Protein AF-E1RFG3-F1 (afdb_monomer)

Nearest PDB structures (foldseek):
  8ifj-assembly5_J  TM=4.181E-01  e=2.425E-01  methanogenic archaeon mixed culture ISO4-G1
  4n6v-assembly7_4  TM=4.770E-01  e=9.852E-01  Homo sapiens
  3qt1-assembly1_H  TM=5.793E-01  e=3.137E+00  Saccharomyces cerevisiae
  5c4j-assembly1_H  TM=3.352E-01  e=2.047E+00  Saccharomyces cerevisiae S288C

Secondary structure (DSSP, 8-state):
-HHHHHHHHHHHHHHHHH--------SSPTTSS-HHHHHHHH-TTGGG-HHHHHHHHH-SSEEEEEEE-SSSEEEEEEEESS--SEEEEEEEETTS-GGGT---EEEEEEEETT----S-TT----S-----------

Foldseek 3Di:
DVVVVVVVVVVVVVVVVVPPPPPPDPPPDFPPDQQVVVCCVVQVCLCVDPVSVVVCVVQVAWGKDWADLDPFKIKIKIARDPDQQKIKIWIFGPPAPVVVVGDTTPDIDIDHSPDDDPSDPPPPPPPDPPDPPPPDDD

Sequence (138 aa):
MARKIKFLIITAIILALLVGHTNAVPNPLPGEGDPKAILNLFHPNAKNNETISSFIDKYSDFKWHEIPYNETFEYIYITPANECSEQLVYLNNIRADEHNREPSIVSVRIIGCDEILPLDPLFQFPEVFENYSSLSGD

Mean predicted aligned error: 15.01 Å

Solvent-accessible surface area (backbone atoms only — not comparable to full-atom values): 8617 Å² total; per-residue (Å²): 120,74,70,62,57,56,50,53,53,53,52,51,52,54,54,61,66,66,70,67,71,75,79,70,68,66,82,70,47,96,92,50,77,60,56,67,64,53,46,43,68,80,42,50,56,49,72,74,35,67,70,54,41,52,51,45,69,74,38,78,56,46,46,72,53,79,44,81,71,56,103,51,32,28,36,40,40,40,36,36,68,88,65,63,70,46,24,38,38,30,39,32,35,76,80,39,51,40,92,79,70,37,87,30,76,77,47,78,48,77,43,47,56,91,58,73,81,69,101,46,96,79,69,68,71,74,98,66,88,73,72,83,68,75,86,65,86,129

pLDDT: mean 75.28, std 18.78, range [37.12, 96.0]

Organism: Methanolacinia petrolearia (strain DSM 11571 / OCM 486 / SEBR 4847) (NCBI:txid679926)

Structure (mmCIF, N/CA/C/O backbone):
data_AF-E1RFG3-F1
#
_entry.id   AF-E1RFG3-F1
#
loop_
_atom_site.group_PDB
_atom_site.id
_atom_site.type_symbol
_atom_site.label_atom_id
_atom_site.label_alt_id
_atom_site.label_comp_id
_atom_site.label_asym_id
_atom_site.label_entity_id
_atom_site.label_seq_id
_atom_site.pdbx_PDB_ins_code
_atom_site.Cartn_x
_atom_site.Cartn_y
_atom_site.Cartn_z
_atom_site.occupancy
_atom_site.B_iso_or_equiv
_atom_site.auth_seq_id
_atom_site.auth_comp_id
_atom_site.auth_asym_id
_atom_site.auth_atom_id
_atom_site.pdbx_PDB_model_num
ATOM 1 N N . MET A 1 1 ? -18.316 -53.727 -35.615 1.00 49.31 1 MET A N 1
ATOM 2 C CA . MET A 1 1 ? -19.190 -52.649 -35.091 1.00 49.31 1 MET A CA 1
ATOM 3 C C . MET A 1 1 ? -18.768 -52.150 -33.696 1.00 49.31 1 MET A C 1
ATOM 5 O O . MET A 1 1 ? -18.721 -50.946 -33.496 1.00 49.31 1 MET A O 1
ATOM 9 N N . ALA A 1 2 ? -18.335 -53.024 -32.772 1.00 52.66 2 ALA A N 1
ATOM 10 C CA . ALA A 1 2 ? -17.944 -52.663 -31.394 1.00 52.66 2 ALA A CA 1
ATOM 11 C C . ALA A 1 2 ? -16.720 -51.722 -31.227 1.00 52.66 2 ALA A C 1
ATOM 13 O O . ALA A 1 2 ? -16.617 -51.013 -30.230 1.00 52.66 2 ALA A O 1
ATOM 14 N N . ARG A 1 3 ? -15.786 -51.684 -32.190 1.00 51.97 3 ARG A N 1
ATOM 15 C CA . ARG A 1 3 ? -14.538 -50.892 -32.092 1.00 51.97 3 ARG A CA 1
ATOM 16 C C . ARG A 1 3 ? -14.757 -49.377 -32.269 1.00 51.97 3 ARG A C 1
ATOM 18 O O . ARG A 1 3 ? -14.042 -48.594 -31.659 1.00 51.97 3 ARG A O 1
ATOM 25 N N . LYS A 1 4 ? -15.773 -48.975 -33.049 1.00 52.03 4 LYS A N 1
ATOM 26 C CA . LYS A 1 4 ? -16.129 -47.560 -33.293 1.00 52.03 4 LYS A CA 1
ATOM 27 C C . LYS A 1 4 ? -1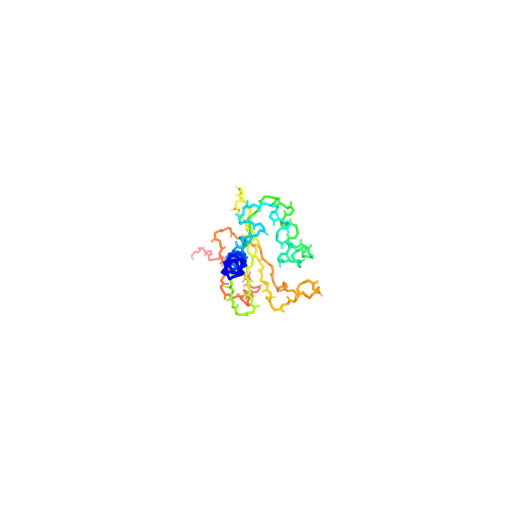6.849 -46.920 -32.097 1.00 52.03 4 LYS A C 1
ATOM 29 O O . LYS A 1 4 ? -16.599 -45.762 -31.790 1.00 52.03 4 LYS A O 1
ATOM 34 N N . ILE A 1 5 ? -17.671 -47.699 -31.388 1.00 58.84 5 ILE A N 1
ATOM 35 C CA . ILE A 1 5 ? -18.399 -47.260 -30.183 1.00 58.84 5 ILE A CA 1
ATOM 36 C C . ILE A 1 5 ? -17.423 -46.973 -29.035 1.00 58.84 5 ILE A C 1
ATOM 38 O O . ILE A 1 5 ? -17.530 -45.939 -28.385 1.00 58.84 5 ILE A O 1
ATOM 42 N N . LYS A 1 6 ? -16.409 -47.832 -28.842 1.00 56.62 6 LYS A N 1
ATOM 43 C CA . LYS A 1 6 ? -15.351 -47.595 -27.845 1.00 56.62 6 LYS A CA 1
ATOM 44 C C . LYS A 1 6 ? -14.565 -46.311 -28.127 1.00 56.62 6 LYS A C 1
ATOM 46 O O . LYS A 1 6 ? -14.269 -45.575 -27.197 1.00 56.62 6 LYS A O 1
ATOM 51 N N . PHE A 1 7 ? -14.275 -46.021 -29.398 1.00 60.25 7 PHE A N 1
ATOM 52 C CA . PHE A 1 7 ? -13.556 -44.804 -29.782 1.00 60.25 7 PHE A CA 1
ATOM 53 C C . PHE A 1 7 ? -14.378 -43.541 -29.490 1.00 60.25 7 PHE A C 1
ATOM 55 O O . PHE A 1 7 ? -13.865 -42.613 -28.877 1.00 60.25 7 PHE A O 1
ATOM 62 N N . LEU A 1 8 ? -15.670 -43.531 -29.835 1.00 63.53 8 LEU A N 1
ATOM 63 C CA . LEU A 1 8 ? -16.570 -42.402 -29.561 1.00 63.53 8 LEU A CA 1
ATOM 64 C C . LEU A 1 8 ? -16.702 -42.093 -28.064 1.00 63.53 8 LEU A C 1
ATOM 66 O O . LEU A 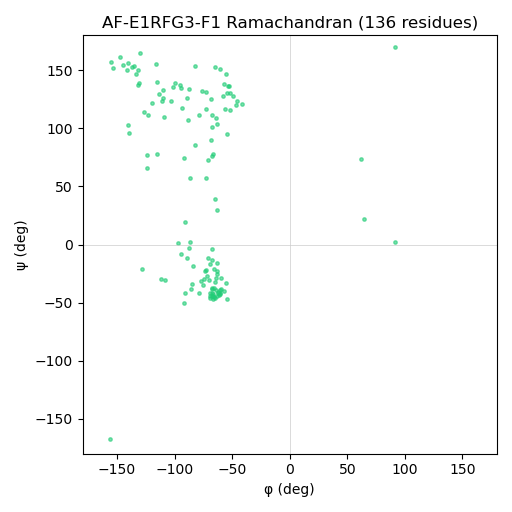1 8 ? -16.645 -40.929 -27.680 1.00 63.53 8 LEU A O 1
ATOM 70 N N . ILE A 1 9 ? -16.803 -43.123 -27.219 1.00 66.62 9 ILE A N 1
ATOM 71 C CA . ILE A 1 9 ? -16.899 -42.952 -25.761 1.00 66.62 9 ILE A CA 1
ATOM 72 C C . ILE A 1 9 ? -15.597 -42.375 -25.191 1.00 66.62 9 ILE A C 1
ATOM 74 O O . ILE A 1 9 ? -15.638 -41.428 -24.414 1.00 66.62 9 ILE A O 1
ATOM 78 N N . ILE A 1 10 ? -14.438 -42.889 -25.619 1.00 65.56 10 ILE A N 1
ATOM 79 C CA . ILE A 1 10 ? -13.134 -42.372 -25.173 1.00 65.56 10 ILE A CA 1
ATOM 80 C C . ILE A 1 10 ? -12.955 -40.911 -25.607 1.00 65.56 10 ILE A C 1
ATOM 82 O O . ILE A 1 10 ? -12.507 -40.085 -24.818 1.00 65.56 10 ILE A O 1
ATOM 86 N N . THR A 1 11 ? -13.362 -40.570 -26.832 1.00 64.00 11 THR A N 1
ATOM 87 C CA . THR A 1 11 ? -13.242 -39.196 -27.349 1.00 64.00 11 THR A CA 1
ATOM 88 C C . THR A 1 11 ? -14.163 -38.229 -26.596 1.00 64.00 11 THR A C 1
ATOM 90 O O . THR A 1 11 ? -13.753 -37.114 -26.294 1.00 64.00 11 THR A O 1
ATOM 93 N N . ALA A 1 12 ? -15.375 -38.663 -26.228 1.00 62.44 12 ALA A N 1
ATOM 94 C CA . ALA A 1 12 ? -16.309 -37.863 -25.435 1.00 62.44 12 ALA A CA 1
ATOM 95 C C . ALA A 1 12 ? -15.812 -37.619 -23.997 1.00 62.44 12 ALA A C 1
ATOM 97 O O . ALA A 1 12 ? -15.971 -36.519 -23.476 1.00 62.44 12 ALA A O 1
ATOM 98 N N . ILE A 1 13 ? -15.162 -38.612 -23.378 1.00 64.31 13 ILE A N 1
ATOM 99 C CA . ILE A 1 13 ? -14.556 -38.473 -22.042 1.00 64.31 13 ILE A CA 1
ATOM 100 C C . ILE A 1 13 ? -13.364 -37.507 -22.081 1.00 64.31 13 ILE A C 1
ATOM 102 O O . ILE A 1 13 ? -13.242 -36.660 -21.201 1.00 64.31 13 ILE A O 1
ATOM 106 N N . ILE A 1 14 ? -12.515 -37.585 -23.113 1.00 62.06 14 ILE A N 1
ATOM 107 C CA . ILE A 1 14 ? -11.395 -36.647 -23.289 1.00 62.06 14 ILE A CA 1
ATOM 108 C C . ILE A 1 14 ? -11.923 -35.222 -23.484 1.00 62.06 14 ILE A C 1
ATOM 110 O O . ILE A 1 14 ? -11.439 -34.309 -22.824 1.00 62.06 14 ILE A O 1
ATOM 114 N N . LEU A 1 15 ? -12.955 -35.029 -24.315 1.00 55.75 15 LEU A N 1
ATOM 115 C CA . LEU A 1 15 ? -13.562 -33.709 -24.496 1.00 55.75 15 LEU A CA 1
ATOM 116 C C . LEU A 1 15 ? -14.130 -33.161 -23.180 1.00 55.75 15 LEU A C 1
ATOM 118 O O . LEU A 1 15 ? -13.890 -32.002 -22.874 1.00 55.75 15 LEU A O 1
ATOM 122 N N . ALA A 1 16 ? -14.813 -33.984 -22.378 1.00 57.59 16 ALA A N 1
ATOM 123 C CA . ALA A 1 16 ? -15.364 -33.568 -21.086 1.00 57.59 16 ALA A CA 1
ATOM 124 C C . ALA A 1 16 ? -14.283 -33.183 -20.056 1.00 57.59 16 ALA A C 1
ATOM 126 O O . ALA A 1 16 ? -14.505 -32.281 -19.252 1.00 57.59 16 ALA A O 1
ATOM 127 N N . LEU A 1 17 ? -13.106 -33.817 -20.101 1.00 55.31 17 LEU A N 1
ATOM 128 C CA . LEU A 1 17 ? -11.968 -33.477 -19.237 1.00 55.31 17 LEU A CA 1
ATOM 129 C C . LEU A 1 17 ? -11.273 -32.165 -19.641 1.00 55.31 17 LEU A C 1
ATOM 131 O O . LEU A 1 17 ? -10.639 -31.535 -18.801 1.00 55.31 17 LEU A O 1
ATOM 135 N N . LEU A 1 18 ? -11.405 -31.731 -20.898 1.00 53.25 18 LEU A N 1
ATOM 136 C CA . LEU A 1 18 ? -10.800 -30.493 -21.405 1.00 53.25 18 LEU A CA 1
ATOM 137 C C . LEU A 1 18 ? -11.630 -29.227 -21.119 1.00 53.25 18 LEU A C 1
ATOM 139 O O . LEU A 1 18 ? -11.065 -28.140 -21.142 1.00 53.25 18 LEU A O 1
ATOM 143 N N . VAL A 1 19 ? -12.931 -29.341 -20.810 1.00 53.22 19 VAL A N 1
ATOM 144 C CA . VAL A 1 19 ? -13.806 -28.178 -20.504 1.00 53.22 19 VAL A CA 1
ATOM 145 C C . VAL A 1 19 ? -13.755 -27.772 -19.022 1.00 53.22 19 VAL A C 1
ATOM 147 O O . VAL A 1 19 ? -14.413 -26.822 -18.605 1.00 53.22 19 VAL A O 1
ATOM 150 N N . GLY A 1 20 ? -12.931 -28.437 -18.210 1.00 46.44 20 GLY A N 1
ATOM 151 C CA . GLY A 1 20 ? -12.590 -27.990 -16.860 1.00 46.44 20 GLY A CA 1
ATOM 152 C C . GLY A 1 20 ? -11.645 -26.789 -16.883 1.00 46.44 20 GLY A C 1
ATOM 153 O O . GLY A 1 20 ? -10.550 -26.863 -16.334 1.00 46.44 20 GLY A O 1
ATOM 154 N N . HIS A 1 21 ? -12.033 -25.693 -17.537 1.00 48.06 21 HIS A N 1
ATOM 155 C CA . HIS A 1 21 ? -11.355 -24.416 -17.369 1.00 48.06 21 HIS A CA 1
ATOM 156 C C . HIS A 1 21 ? -11.620 -23.953 -15.944 1.00 48.06 21 HIS A C 1
ATOM 158 O O . HIS A 1 21 ? -12.702 -23.482 -15.596 1.00 48.06 21 HIS A O 1
ATOM 164 N N . THR A 1 22 ? -10.614 -24.164 -15.106 1.00 48.06 22 THR A N 1
ATOM 165 C CA . THR A 1 22 ? -10.488 -23.575 -13.788 1.00 48.06 22 THR A CA 1
ATOM 166 C C . THR A 1 22 ? -10.595 -22.062 -13.939 1.00 48.06 22 THR A C 1
ATOM 168 O O . THR A 1 22 ? -9.603 -21.381 -14.193 1.00 48.06 22 THR A O 1
ATOM 171 N N . ASN A 1 23 ? -11.797 -21.523 -13.753 1.00 47.50 23 ASN A N 1
ATOM 172 C CA . ASN A 1 23 ? -11.943 -20.185 -13.202 1.00 47.50 23 ASN A CA 1
ATOM 173 C C . ASN A 1 23 ? -11.435 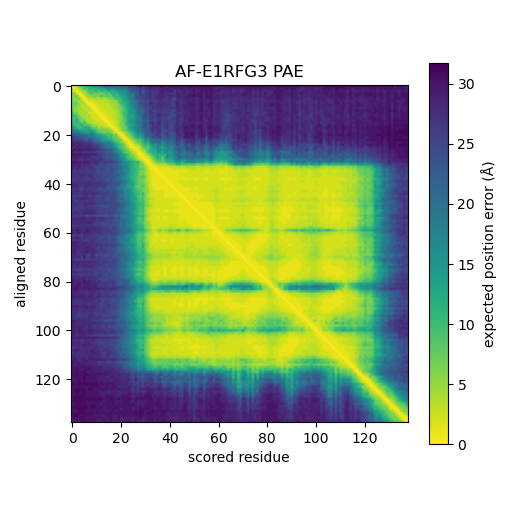-20.295 -11.765 1.00 47.50 23 ASN A C 1
ATOM 175 O O . ASN A 1 23 ? -12.214 -20.498 -10.835 1.00 47.50 23 ASN A O 1
ATOM 179 N N . ALA A 1 24 ? -10.111 -20.323 -11.607 1.00 49.41 24 ALA A N 1
ATOM 180 C CA . ALA A 1 24 ? -9.495 -20.246 -10.303 1.00 49.41 24 ALA A CA 1
ATOM 181 C C . ALA A 1 24 ? -9.892 -18.877 -9.762 1.00 49.41 24 ALA A C 1
ATOM 183 O O . ALA A 1 24 ? -9.410 -17.845 -10.225 1.00 49.41 24 ALA A O 1
ATOM 184 N N . VAL A 1 25 ? -10.853 -18.884 -8.843 1.00 50.47 25 VAL A N 1
ATOM 185 C CA . VAL A 1 25 ? -11.103 -17.747 -7.969 1.00 50.47 25 VAL A CA 1
ATOM 186 C C . VAL A 1 25 ? -9.739 -17.357 -7.391 1.00 50.47 25 VAL A C 1
ATOM 188 O O . VAL A 1 25 ? -9.039 -18.262 -6.919 1.00 50.47 25 VAL A O 1
ATOM 191 N N . PRO A 1 26 ? -9.316 -16.081 -7.474 1.00 53.09 26 PRO A N 1
ATOM 192 C CA . PRO A 1 26 ? -8.079 -15.642 -6.847 1.00 53.09 26 PRO A CA 1
ATOM 193 C C . PRO A 1 26 ? -8.115 -16.082 -5.387 1.00 53.09 26 PRO A C 1
ATOM 195 O O . PRO A 1 26 ? -9.022 -15.709 -4.646 1.00 53.09 26 PRO A O 1
ATOM 198 N N . ASN A 1 27 ? -7.198 -16.973 -5.020 1.00 43.59 27 ASN A N 1
ATOM 199 C CA . ASN A 1 27 ? -7.055 -17.434 -3.655 1.00 43.59 27 ASN A CA 1
ATOM 200 C C . ASN A 1 27 ? -5.836 -16.722 -3.067 1.00 43.59 27 ASN A C 1
ATOM 202 O O . ASN A 1 27 ? -4.744 -16.870 -3.627 1.00 43.59 27 ASN A O 1
ATOM 206 N N . PRO A 1 28 ? -5.989 -16.006 -1.948 1.00 54.28 28 PRO A N 1
ATOM 207 C CA . PRO A 1 28 ? -7.220 -15.834 -1.169 1.00 54.28 28 PRO A CA 1
ATOM 208 C C . PRO A 1 28 ? -8.190 -14.761 -1.691 1.00 54.28 28 PRO A C 1
ATOM 210 O O . PRO A 1 28 ? -7.795 -13.804 -2.356 1.00 54.28 28 PRO A O 1
ATOM 213 N N . LEU A 1 29 ? -9.475 -14.950 -1.367 1.00 51.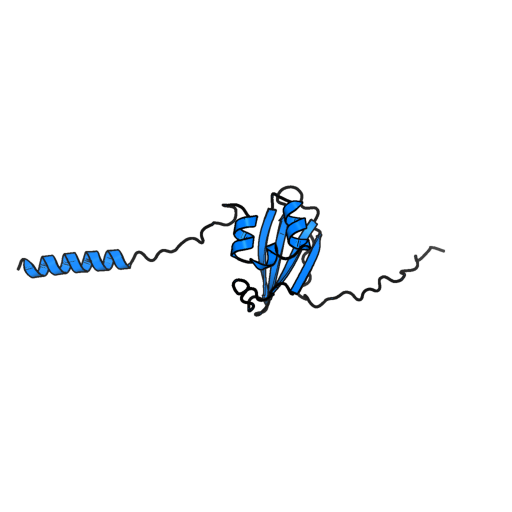41 29 LEU A N 1
ATOM 214 C CA . LEU A 1 29 ? -10.557 -14.002 -1.634 1.00 51.41 29 LEU A CA 1
ATOM 215 C C . LEU A 1 29 ? -10.365 -12.694 -0.839 1.00 51.41 29 LEU A C 1
ATOM 217 O O . LEU A 1 29 ? -9.807 -12.724 0.260 1.00 51.41 29 LEU A O 1
ATOM 221 N N . PRO A 1 30 ? -10.881 -11.546 -1.321 1.00 48.41 30 PRO A N 1
ATOM 222 C CA . PRO A 1 30 ? -10.874 -10.303 -0.552 1.00 48.41 30 PRO A CA 1
ATOM 223 C C . PRO A 1 30 ? -11.564 -10.487 0.811 1.00 48.41 30 PRO A C 1
ATOM 225 O O . PRO A 1 30 ? -12.759 -10.775 0.872 1.00 48.41 30 PRO A O 1
ATOM 228 N N . GLY A 1 31 ? -10.813 -10.315 1.903 1.00 55.84 31 GLY A N 1
ATOM 229 C CA . GLY A 1 31 ? -11.303 -10.493 3.278 1.00 55.84 31 GLY A CA 1
ATOM 230 C C . GLY A 1 31 ? -11.131 -11.901 3.865 1.00 55.84 31 GLY A C 1
ATOM 231 O O . GLY A 1 31 ? -11.537 -12.123 5.003 1.00 55.84 31 GLY A O 1
ATOM 232 N N . GLU A 1 32 ? -10.522 -12.833 3.131 1.00 64.38 32 GLU A N 1
ATOM 233 C CA . GLU A 1 32 ? -10.150 -14.162 3.621 1.00 64.38 32 GLU A CA 1
ATOM 234 C C . GLU A 1 32 ? -8.617 -14.261 3.735 1.00 64.38 32 GLU A C 1
ATOM 236 O O . GLU A 1 32 ? -7.901 -13.871 2.820 1.00 64.38 32 GLU A O 1
ATOM 241 N N . GLY A 1 33 ? -8.090 -14.763 4.857 1.00 74.12 33 GLY A N 1
ATOM 242 C CA . GLY A 1 33 ? -6.640 -14.872 5.103 1.00 74.12 33 GLY A CA 1
ATOM 243 C C . GLY A 1 33 ? -6.010 -13.665 5.814 1.00 74.12 33 GLY A C 1
ATOM 244 O O . GLY A 1 33 ? -6.657 -12.647 6.028 1.00 74.12 33 GLY A O 1
ATOM 245 N N . ASP A 1 34 ? -4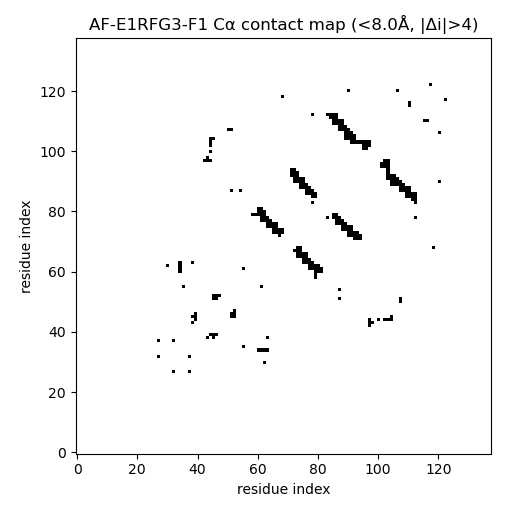.747 -13.808 6.235 1.00 87.75 34 ASP A N 1
ATOM 246 C CA . ASP A 1 34 ? -3.980 -12.753 6.920 1.00 87.75 34 ASP A CA 1
ATOM 247 C C . ASP A 1 34 ? -3.685 -11.590 5.948 1.00 87.75 34 ASP A C 1
ATOM 249 O O . ASP A 1 34 ? -2.875 -11.773 5.029 1.00 87.75 34 ASP A O 1
ATOM 253 N N . PRO A 1 35 ? -4.285 -10.395 6.134 1.00 89.12 35 PRO A N 1
ATOM 254 C CA . PRO A 1 35 ? -4.106 -9.262 5.227 1.00 89.12 35 PRO A CA 1
ATOM 255 C C . PRO A 1 35 ? -2.638 -8.877 5.030 1.00 89.12 35 PRO A C 1
ATOM 257 O O . PRO A 1 35 ? -2.254 -8.495 3.923 1.00 89.12 35 PRO A O 1
ATOM 260 N N . LYS A 1 36 ? -1.800 -9.041 6.065 1.00 91.75 36 LYS A N 1
ATOM 261 C CA . LYS A 1 36 ? -0.356 -8.771 6.014 1.00 91.75 36 LYS A CA 1
ATOM 262 C C . LYS A 1 36 ? 0.374 -9.776 5.140 1.00 91.75 36 LYS A C 1
ATOM 264 O O . LYS A 1 36 ? 1.213 -9.383 4.330 1.00 91.75 36 LYS A O 1
ATOM 269 N N . ALA A 1 37 ? 0.066 -11.063 5.276 1.00 91.06 37 ALA A N 1
ATOM 270 C CA . ALA A 1 37 ? 0.660 -12.096 4.436 1.00 91.06 37 ALA A CA 1
ATOM 271 C C . ALA A 1 37 ? 0.306 -11.895 2.956 1.00 91.06 37 ALA A C 1
ATOM 273 O O . ALA A 1 37 ? 1.179 -12.024 2.101 1.00 91.06 37 ALA A O 1
ATOM 274 N N . ILE A 1 38 ? -0.948 -11.537 2.663 1.00 90.88 38 ILE A N 1
ATOM 275 C CA . ILE A 1 38 ? -1.422 -11.308 1.293 1.00 90.88 38 ILE A CA 1
ATOM 276 C C . ILE A 1 38 ? -0.777 -10.044 0.719 1.00 90.88 38 ILE A C 1
ATOM 278 O O . ILE A 1 38 ? -0.233 -10.094 -0.379 1.00 90.88 38 ILE A O 1
ATOM 282 N N . LEU A 1 39 ? -0.742 -8.942 1.476 1.00 92.62 39 LEU A N 1
ATOM 283 C CA . LEU A 1 39 ? -0.044 -7.726 1.055 1.00 92.62 39 LEU A CA 1
ATOM 284 C C . LEU A 1 39 ? 1.416 -8.024 0.695 1.00 92.62 39 LEU A C 1
ATOM 286 O O . LEU A 1 39 ? 1.876 -7.634 -0.366 1.00 92.62 39 LEU A O 1
ATOM 290 N N . ASN A 1 40 ? 2.129 -8.775 1.537 1.00 92.00 40 ASN A N 1
ATOM 291 C CA . ASN A 1 40 ? 3.535 -9.116 1.303 1.00 92.00 40 ASN A CA 1
ATOM 292 C C . ASN A 1 40 ? 3.761 -10.086 0.133 1.00 92.00 40 ASN A C 1
ATOM 294 O O . ASN A 1 40 ? 4.903 -10.233 -0.308 1.00 92.00 40 ASN A O 1
ATOM 298 N N . LEU A 1 41 ? 2.717 -10.784 -0.322 1.00 90.94 41 LEU A N 1
ATOM 299 C CA . LEU A 1 41 ? 2.761 -11.638 -1.505 1.00 90.94 41 LEU A CA 1
ATOM 300 C C . LEU A 1 41 ? 2.669 -10.807 -2.791 1.00 90.94 41 LEU A C 1
ATOM 302 O O . LEU A 1 41 ? 3.392 -11.094 -3.739 1.00 90.94 41 LEU A O 1
ATOM 306 N N . PHE A 1 42 ? 1.800 -9.792 -2.820 1.00 90.44 42 PHE A N 1
ATOM 307 C CA . PHE A 1 42 ? 1.614 -8.928 -3.994 1.00 90.44 42 PHE A CA 1
ATOM 308 C C . PHE A 1 42 ? 2.617 -7.768 -4.046 1.00 90.44 42 PHE A C 1
ATOM 310 O O . PHE A 1 42 ? 3.153 -7.480 -5.110 1.00 90.44 42 PHE A O 1
ATOM 317 N N . HIS A 1 43 ? 2.940 -7.186 -2.889 1.00 93.06 43 HIS A N 1
ATOM 318 C CA . HIS A 1 43 ? 3.822 -6.026 -2.716 1.00 93.06 43 HIS A CA 1
ATOM 319 C C . HIS A 1 43 ? 4.975 -6.355 -1.756 1.00 93.06 43 HIS A C 1
ATOM 321 O O . HIS A 1 43 ? 5.033 -5.835 -0.633 1.00 93.06 43 HIS A O 1
ATOM 327 N N . PRO A 1 44 ? 5.897 -7.273 -2.106 1.00 92.88 44 PRO A N 1
ATOM 328 C CA . PRO A 1 44 ? 6.945 -7.715 -1.192 1.00 92.88 44 PRO A CA 1
ATOM 329 C C . PRO A 1 44 ? 7.912 -6.606 -0.764 1.00 92.88 44 PRO A C 1
ATOM 331 O O . PRO A 1 44 ? 8.606 -6.798 0.238 1.00 92.88 44 PRO A O 1
ATOM 334 N N . ASN A 1 45 ? 7.968 -5.460 -1.449 1.00 94.62 45 ASN A N 1
ATOM 335 C CA . ASN A 1 45 ? 8.741 -4.307 -0.984 1.00 94.62 45 ASN A CA 1
ATOM 336 C C . ASN A 1 45 ? 8.105 -3.582 0.210 1.00 94.62 45 ASN A C 1
ATOM 338 O O . ASN A 1 45 ? 8.832 -2.946 0.977 1.00 94.62 45 ASN A O 1
ATOM 342 N N . ALA A 1 46 ? 6.794 -3.729 0.434 1.00 93.62 46 ALA A N 1
ATOM 343 C CA . ALA A 1 46 ? 6.087 -3.123 1.563 1.00 93.62 46 ALA A CA 1
ATOM 344 C C . ALA A 1 46 ? 6.697 -3.535 2.913 1.00 93.62 46 ALA A C 1
ATOM 346 O O . ALA A 1 46 ? 6.901 -2.695 3.788 1.00 93.62 46 ALA A O 1
ATOM 347 N N . LYS A 1 47 ? 7.090 -4.809 3.059 1.00 92.75 47 LYS A N 1
ATOM 348 C CA . LYS A 1 47 ? 7.711 -5.333 4.291 1.00 92.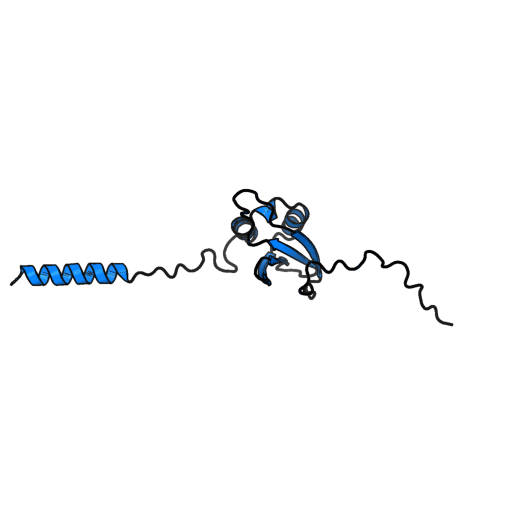75 47 LYS A CA 1
ATOM 349 C C . LYS A 1 47 ? 9.087 -4.735 4.604 1.00 92.75 47 LYS A C 1
ATOM 351 O O . LYS A 1 47 ? 9.545 -4.844 5.736 1.00 92.75 47 LYS A O 1
ATOM 356 N N . ASN A 1 48 ? 9.761 -4.173 3.599 1.00 92.44 48 ASN A N 1
ATOM 357 C CA . ASN A 1 48 ? 11.099 -3.598 3.734 1.00 92.44 48 ASN A CA 1
ATOM 358 C C . ASN A 1 48 ? 11.046 -2.084 4.000 1.00 92.44 48 ASN A C 1
ATOM 360 O O . ASN A 1 48 ? 12.083 -1.475 4.256 1.00 92.44 48 ASN A O 1
ATOM 364 N N . ASN A 1 49 ? 9.863 -1.469 3.914 1.00 95.12 49 ASN A N 1
ATOM 365 C CA . ASN A 1 49 ? 9.669 -0.050 4.166 1.00 95.12 49 ASN A CA 1
ATOM 366 C C . ASN A 1 49 ? 9.261 0.175 5.629 1.00 95.12 49 ASN A C 1
ATOM 368 O O . ASN A 1 49 ? 8.196 -0.269 6.053 1.00 95.12 49 ASN A O 1
ATOM 372 N N . GLU A 1 50 ? 10.093 0.896 6.384 1.00 96.00 50 GLU A N 1
ATOM 373 C CA . GLU A 1 50 ? 9.914 1.101 7.829 1.00 96.00 50 GLU A CA 1
ATOM 374 C C . GLU A 1 50 ? 8.591 1.797 8.185 1.00 96.00 50 GLU A C 1
ATOM 376 O O . GLU A 1 50 ? 7.943 1.444 9.172 1.00 96.00 50 GLU A O 1
ATOM 381 N N . THR A 1 51 ? 8.153 2.769 7.380 1.00 95.31 51 THR A N 1
ATOM 382 C CA . THR A 1 51 ? 6.889 3.479 7.615 1.00 95.31 51 THR A CA 1
ATOM 383 C C . THR A 1 51 ? 5.699 2.545 7.426 1.00 95.31 51 THR A C 1
ATOM 385 O O . THR A 1 51 ? 4.796 2.527 8.261 1.00 95.31 51 THR A O 1
ATOM 388 N N . ILE A 1 52 ? 5.717 1.730 6.366 1.00 95.50 52 ILE A N 1
ATOM 389 C CA . ILE A 1 52 ? 4.654 0.758 6.089 1.00 95.50 52 ILE A CA 1
ATOM 390 C C . ILE A 1 52 ? 4.624 -0.331 7.163 1.00 95.50 52 ILE A C 1
ATOM 392 O O . ILE A 1 52 ? 3.558 -0.619 7.710 1.00 95.50 52 ILE A O 1
ATOM 396 N N . SER A 1 53 ? 5.779 -0.904 7.515 1.00 95.19 53 SER A N 1
ATOM 397 C CA . SER A 1 53 ? 5.853 -1.950 8.538 1.00 95.19 53 SER A CA 1
ATOM 398 C C . SER A 1 53 ? 5.368 -1.447 9.896 1.00 95.19 53 SER A C 1
ATOM 400 O O . SER A 1 53 ? 4.572 -2.120 10.544 1.00 95.19 53 SER A O 1
ATOM 402 N N . SER A 1 54 ? 5.771 -0.235 10.290 1.00 95.56 54 SER A N 1
ATOM 403 C CA . SER A 1 54 ? 5.353 0.373 11.559 1.00 95.56 54 SER A CA 1
ATOM 404 C C . SER A 1 54 ? 3.852 0.668 11.596 1.00 95.56 54 SER A C 1
ATOM 406 O O . SER A 1 54 ? 3.213 0.475 12.629 1.00 95.56 54 SER A O 1
ATOM 408 N N . PHE A 1 55 ? 3.266 1.104 10.475 1.00 94.00 55 PHE A N 1
ATOM 409 C CA . PHE A 1 55 ? 1.825 1.340 10.375 1.00 94.00 55 PHE A CA 1
ATOM 410 C C . PHE A 1 55 ? 1.025 0.039 10.519 1.00 94.00 55 PHE A C 1
ATOM 412 O O . PHE A 1 55 ? 0.068 -0.017 11.288 1.00 94.00 55 PHE A O 1
ATOM 419 N N . ILE A 1 56 ? 1.449 -1.025 9.831 1.00 93.31 56 ILE A N 1
ATOM 420 C CA . ILE A 1 56 ? 0.826 -2.353 9.928 1.00 93.31 56 ILE A CA 1
ATOM 421 C C . ILE A 1 56 ? 0.967 -2.935 11.341 1.00 93.31 56 ILE A C 1
ATOM 423 O O . ILE A 1 56 ? 0.037 -3.553 11.850 1.00 93.31 56 ILE A O 1
ATOM 427 N N . ASP A 1 57 ? 2.111 -2.740 11.997 1.00 93.00 57 ASP A N 1
ATOM 428 C CA . ASP A 1 57 ? 2.318 -3.237 13.359 1.00 93.00 57 ASP A CA 1
ATOM 429 C C . ASP A 1 57 ? 1.476 -2.461 14.391 1.00 93.00 57 ASP A C 1
ATOM 431 O O . ASP A 1 57 ? 1.029 -3.042 15.381 1.00 93.00 57 ASP A O 1
ATOM 435 N N . LYS A 1 58 ? 1.202 -1.170 14.143 1.00 92.38 58 LYS A N 1
ATOM 436 C CA . LYS A 1 58 ? 0.261 -0.357 14.932 1.00 92.38 58 LYS A CA 1
ATOM 437 C C . LYS A 1 58 ? -1.191 -0.807 14.734 1.00 92.38 58 LYS A C 1
ATOM 439 O O . LYS A 1 58 ? -1.945 -0.867 15.704 1.00 92.38 58 LYS A O 1
ATOM 444 N N . TYR A 1 59 ? -1.575 -1.122 13.498 1.00 90.75 59 TYR A N 1
ATOM 445 C CA . TYR A 1 59 ? -2.929 -1.523 13.114 1.00 90.75 59 TYR A CA 1
ATOM 446 C C . TYR A 1 59 ? -2.944 -2.969 12.621 1.00 90.75 59 TYR A C 1
ATOM 448 O O . TYR A 1 59 ? -3.002 -3.231 11.422 1.00 90.75 59 TYR A O 1
ATOM 456 N N . SER A 1 60 ? -2.905 -3.916 13.561 1.00 80.44 60 SER A N 1
ATOM 457 C CA . SER A 1 60 ? -2.829 -5.351 13.250 1.00 80.44 60 SER A CA 1
ATOM 458 C C . SER A 1 60 ? -4.040 -5.893 12.482 1.00 80.44 60 SER A C 1
ATOM 460 O O . SER A 1 60 ? -3.911 -6.903 11.793 1.00 80.44 60 SER A O 1
ATOM 462 N N . ASP A 1 61 ? -5.192 -5.224 12.578 1.00 88.88 61 ASP A N 1
ATOM 463 C CA . ASP A 1 61 ? -6.387 -5.504 11.785 1.00 88.88 61 ASP A CA 1
ATOM 464 C C . ASP A 1 61 ? -6.621 -4.374 10.774 1.00 88.88 61 ASP A C 1
ATOM 466 O O . ASP A 1 61 ? -6.966 -3.240 11.131 1.00 88.88 61 ASP A O 1
ATOM 470 N N . PHE A 1 62 ? -6.402 -4.683 9.500 1.00 91.25 62 PHE A N 1
ATOM 471 C CA . PHE A 1 62 ? -6.478 -3.728 8.406 1.00 91.25 62 PHE A CA 1
ATOM 472 C C . PHE A 1 62 ? -6.969 -4.392 7.124 1.00 91.25 62 PHE A C 1
ATOM 474 O O . PHE A 1 62 ? -6.898 -5.606 6.934 1.00 91.25 62 PHE A O 1
ATOM 481 N N . LYS A 1 63 ? -7.440 -3.556 6.206 1.00 91.75 63 LYS A N 1
ATOM 482 C CA . LYS A 1 63 ? -7.762 -3.917 4.828 1.00 91.75 63 LYS A CA 1
ATOM 483 C C . LYS A 1 63 ? -6.841 -3.143 3.906 1.00 91.75 63 LYS A C 1
ATOM 485 O O . LYS A 1 63 ? -6.361 -2.070 4.266 1.00 91.75 63 LYS A O 1
ATOM 490 N N . TRP A 1 64 ? -6.617 -3.662 2.712 1.00 92.75 64 TRP A N 1
ATOM 491 C CA . TRP A 1 64 ? -5.866 -2.941 1.700 1.00 92.75 64 TRP A CA 1
ATOM 492 C C . TRP A 1 64 ? -6.478 -3.141 0.321 1.00 92.75 64 TRP A C 1
ATOM 494 O O . TRP A 1 64 ? -7.220 -4.100 0.096 1.00 92.75 64 TRP A O 1
ATOM 504 N N . HIS A 1 65 ? -6.221 -2.192 -0.570 1.00 91.31 65 HIS A N 1
ATOM 505 C CA . HIS A 1 65 ? -6.679 -2.240 -1.953 1.00 91.31 65 HIS A CA 1
ATOM 506 C C . HIS A 1 65 ? -5.774 -1.405 -2.860 1.00 91.31 65 HIS A C 1
ATOM 508 O O . HIS A 1 65 ? -5.101 -0.477 -2.408 1.00 91.31 65 HIS A O 1
ATOM 514 N N . GLU A 1 66 ? -5.789 -1.747 -4.143 1.00 92.12 66 GLU A N 1
ATOM 515 C CA . GLU A 1 66 ? -5.055 -1.063 -5.205 1.00 92.12 66 GLU A CA 1
ATOM 516 C C . GLU A 1 66 ? -5.988 -0.120 -5.970 1.00 92.12 66 GLU A C 1
ATOM 518 O O . GLU A 1 66 ? -7.133 -0.462 -6.282 1.00 92.12 66 GLU A O 1
ATOM 523 N N . ILE A 1 67 ? -5.485 1.066 -6.305 1.00 88.56 67 ILE A N 1
ATOM 524 C CA . ILE A 1 67 ? -6.126 2.013 -7.214 1.00 88.56 67 ILE A CA 1
ATOM 525 C C . ILE A 1 67 ? -5.114 2.369 -8.308 1.00 88.56 67 ILE A C 1
ATOM 527 O O . ILE A 1 67 ? -4.111 3.024 -8.013 1.00 88.56 67 ILE A O 1
ATOM 531 N N . PRO A 1 68 ? -5.360 1.993 -9.577 1.00 88.12 68 PRO A N 1
ATOM 532 C CA . PRO A 1 68 ? -4.495 2.389 -10.681 1.00 88.12 68 PRO A CA 1
ATOM 533 C C . PRO A 1 68 ? -4.389 3.914 -10.768 1.00 88.12 68 PRO A C 1
ATOM 535 O O . PRO A 1 68 ? -5.408 4.605 -10.819 1.00 88.12 68 PRO A O 1
ATOM 538 N N . TYR A 1 69 ? -3.163 4.439 -10.811 1.00 83.62 69 TYR A N 1
ATOM 539 C CA . TYR A 1 69 ? -2.929 5.863 -11.033 1.00 83.62 69 TYR A CA 1
ATOM 540 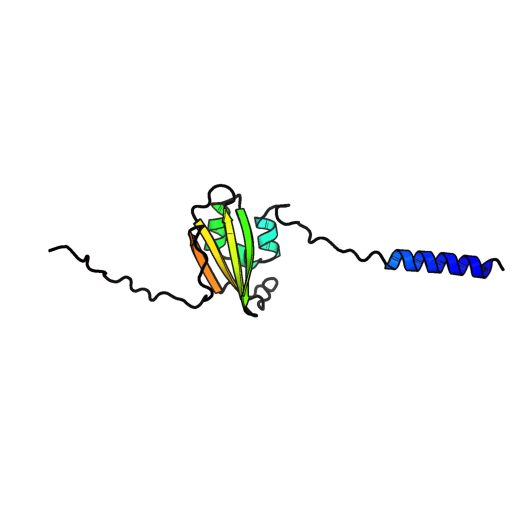C C . TYR A 1 69 ? -2.745 6.152 -12.528 1.00 83.62 69 TYR A C 1
ATOM 542 O O . TYR A 1 69 ? -3.399 7.029 -13.092 1.00 83.62 69 TYR A O 1
ATOM 550 N N . ASN A 1 70 ? -1.869 5.389 -13.184 1.00 86.75 70 ASN A N 1
ATOM 551 C CA . ASN A 1 70 ? -1.649 5.424 -14.629 1.00 86.75 70 ASN A CA 1
ATOM 552 C C . ASN A 1 70 ? -1.056 4.087 -15.126 1.00 86.75 70 ASN A C 1
ATOM 554 O O . ASN A 1 70 ? -1.019 3.105 -14.397 1.00 86.75 70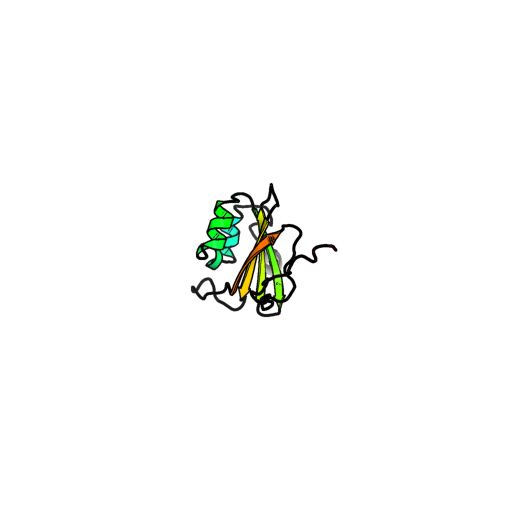 ASN A O 1
ATOM 558 N N . GLU A 1 71 ? -0.562 4.035 -16.368 1.00 87.75 71 GLU A N 1
ATOM 559 C CA . GLU A 1 71 ? 0.004 2.815 -16.981 1.00 87.75 71 GLU A CA 1
ATOM 560 C C . GLU A 1 71 ? 1.319 2.305 -16.352 1.00 87.75 71 GLU A C 1
ATOM 562 O O . GLU A 1 71 ? 1.892 1.314 -16.812 1.00 87.75 71 GLU A O 1
ATOM 567 N N . THR A 1 72 ? 1.880 3.031 -15.386 1.00 88.31 72 THR A N 1
ATOM 568 C CA . THR A 1 72 ? 3.171 2.719 -14.748 1.00 88.31 72 THR A CA 1
ATOM 569 C C . THR A 1 72 ? 3.082 2.697 -13.228 1.00 88.31 72 THR A C 1
ATOM 571 O O . THR A 1 72 ? 3.925 2.075 -12.588 1.00 88.31 72 THR A O 1
ATOM 574 N N . PHE A 1 73 ? 2.080 3.346 -12.640 1.00 89.19 73 PHE A N 1
ATOM 575 C CA . PHE A 1 73 ? 1.968 3.455 -11.197 1.00 89.19 73 PHE A CA 1
ATOM 576 C C . PHE A 1 73 ? 0.557 3.183 -10.696 1.00 89.19 73 PHE A C 1
ATOM 578 O O . PHE A 1 73 ? -0.440 3.457 -11.368 1.00 89.19 73 PHE A O 1
ATOM 585 N N . GLU A 1 74 ? 0.498 2.732 -9.457 1.00 91.31 74 GLU A N 1
ATOM 586 C CA . GLU A 1 74 ? -0.721 2.493 -8.699 1.00 91.31 74 GLU A CA 1
ATOM 587 C C . GLU A 1 74 ? -0.555 3.000 -7.268 1.00 91.31 74 GLU A C 1
ATOM 589 O O . GLU A 1 74 ? 0.556 3.087 -6.741 1.00 91.31 74 GLU A O 1
ATOM 594 N N . TYR A 1 75 ? -1.670 3.360 -6.648 1.00 91.62 75 TYR A N 1
ATOM 595 C CA . TYR A 1 75 ? -1.738 3.630 -5.224 1.00 91.62 75 TYR A CA 1
ATOM 596 C C . TYR A 1 75 ? -2.181 2.376 -4.490 1.00 91.62 75 TYR A C 1
ATOM 598 O O . TYR A 1 75 ? -3.163 1.745 -4.877 1.00 91.62 75 TYR A O 1
ATOM 606 N N . ILE A 1 76 ? -1.508 2.064 -3.391 1.00 93.75 76 ILE A N 1
ATOM 607 C CA . ILE A 1 76 ? -1.943 1.029 -2.463 1.00 93.75 76 ILE A CA 1
ATOM 608 C C . ILE A 1 76 ? -2.370 1.727 -1.189 1.00 93.75 76 ILE A C 1
ATOM 610 O O . ILE A 1 76 ? -1.587 2.453 -0.575 1.00 93.75 76 ILE A O 1
ATOM 614 N N . TYR A 1 77 ? -3.610 1.476 -0.795 1.00 93.31 77 TYR A N 1
ATOM 615 C CA . TYR A 1 77 ? -4.198 1.977 0.435 1.00 93.31 77 TYR A CA 1
ATOM 616 C C . TYR A 1 77 ? -4.201 0.874 1.481 1.00 93.31 77 TYR A C 1
ATOM 618 O O . TYR A 1 77 ? -4.575 -0.257 1.183 1.00 93.31 77 TYR A O 1
ATOM 626 N N . ILE A 1 78 ? -3.817 1.214 2.707 1.00 94.25 78 ILE A N 1
ATOM 627 C CA . ILE A 1 78 ? -3.864 0.364 3.893 1.00 94.25 78 ILE A CA 1
ATOM 628 C C . ILE A 1 78 ? -4.708 1.092 4.935 1.00 94.25 78 ILE A C 1
ATOM 630 O O . ILE A 1 78 ? -4.310 2.126 5.476 1.00 94.25 78 ILE A O 1
ATOM 634 N N . THR A 1 79 ? -5.878 0.536 5.223 1.00 92.56 79 THR A N 1
ATOM 635 C CA . THR A 1 79 ? -6.917 1.165 6.035 1.00 92.56 79 THR A CA 1
ATOM 636 C C . THR A 1 79 ? -7.202 0.296 7.265 1.00 92.56 79 THR A C 1
ATOM 638 O O . THR A 1 79 ? -7.586 -0.867 7.096 1.00 92.56 79 THR A O 1
ATOM 641 N N . PRO A 1 80 ? -7.046 0.810 8.499 1.00 92.06 80 PRO A N 1
ATOM 642 C CA . PRO A 1 80 ? -7.414 0.080 9.713 1.00 92.06 80 PRO A CA 1
ATOM 643 C C . PRO A 1 80 ? -8.890 -0.342 9.696 1.00 92.06 80 PRO A C 1
ATOM 645 O O . PRO A 1 80 ? -9.759 0.428 9.288 1.00 92.06 80 PRO A O 1
ATOM 648 N N . ALA A 1 81 ? -9.199 -1.564 10.136 1.00 86.44 81 ALA A N 1
ATOM 649 C CA . ALA A 1 81 ? -10.548 -2.121 9.993 1.00 86.44 81 ALA A CA 1
ATOM 650 C C . ALA A 1 81 ? -11.566 -1.577 11.013 1.00 86.44 81 ALA A C 1
ATOM 652 O O . ALA A 1 81 ? -12.752 -1.483 10.693 1.00 86.44 81 ALA A O 1
ATOM 653 N N . ASN A 1 82 ? -11.113 -1.236 12.225 1.00 76.81 82 ASN A N 1
ATOM 654 C CA . ASN A 1 82 ? -11.992 -0.955 13.370 1.00 76.81 82 ASN A CA 1
ATOM 655 C C . ASN A 1 82 ? -12.046 0.529 13.767 1.00 76.81 82 ASN A C 1
ATOM 657 O O . ASN A 1 82 ? -13.082 0.995 14.234 1.00 76.81 82 ASN A O 1
ATOM 661 N N . GLU A 1 83 ? -10.961 1.280 13.562 1.00 71.25 83 GLU A N 1
ATOM 662 C CA . GLU A 1 83 ? -10.868 2.704 13.904 1.00 71.25 83 GLU A CA 1
ATOM 663 C C . GLU A 1 83 ? -10.128 3.447 12.792 1.00 71.25 83 GLU A C 1
ATOM 665 O O . GLU A 1 83 ? -8.899 3.466 12.737 1.00 71.25 83 GLU A O 1
ATOM 670 N N . CYS A 1 84 ? -10.892 4.037 11.876 1.00 75.56 84 CYS A N 1
ATOM 671 C CA . CYS A 1 84 ? -10.335 4.752 10.738 1.00 75.56 84 CYS A CA 1
ATOM 672 C C . CYS A 1 84 ? -10.150 6.240 11.076 1.00 75.56 84 CYS A C 1
ATOM 674 O O . CYS A 1 84 ? -10.927 7.089 10.643 1.00 75.56 84 CYS A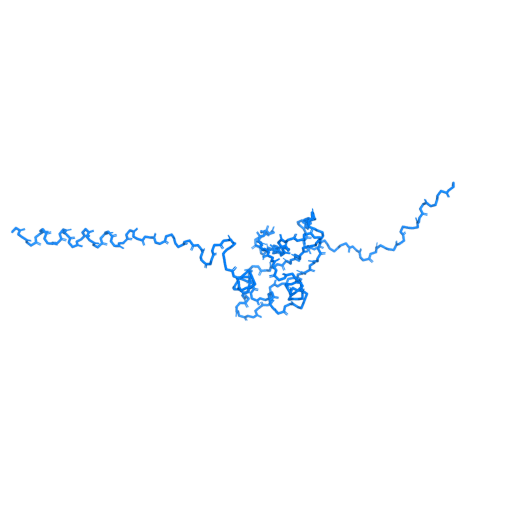 O 1
ATOM 676 N N . SER A 1 85 ? -9.137 6.559 11.886 1.00 83.81 85 SER A N 1
ATOM 677 C CA . SER A 1 85 ? -8.668 7.944 12.049 1.00 83.81 85 SER A CA 1
ATOM 678 C C . SER A 1 85 ? -7.663 8.339 10.965 1.00 83.81 85 SER A C 1
ATOM 680 O O . SER A 1 85 ? -7.643 9.484 10.520 1.00 83.81 85 SER A O 1
ATOM 682 N N . GLU A 1 86 ? -6.851 7.383 10.525 1.00 90.75 86 GLU A N 1
ATOM 683 C CA . GLU A 1 86 ? -5.813 7.553 9.516 1.00 90.75 86 GLU A CA 1
ATOM 684 C C . GLU A 1 86 ? -5.682 6.295 8.654 1.00 90.75 86 GLU A C 1
ATOM 686 O O . GLU A 1 86 ? -5.981 5.184 9.093 1.00 90.75 86 GLU A O 1
ATOM 691 N N . GLN A 1 87 ? -5.201 6.474 7.429 1.00 93.00 87 GLN A N 1
ATOM 692 C CA . GLN A 1 87 ? -4.838 5.396 6.517 1.00 93.00 87 GLN A CA 1
ATOM 693 C C . GLN A 1 87 ? -3.461 5.666 5.918 1.00 93.00 87 GLN A C 1
ATOM 695 O O . GLN A 1 87 ? -3.057 6.818 5.742 1.00 93.00 87 GLN A O 1
ATOM 700 N N . LEU A 1 88 ? -2.737 4.600 5.593 1.00 93.94 88 LEU A N 1
ATOM 701 C CA . LEU A 1 88 ? -1.477 4.701 4.873 1.00 93.94 88 LEU A CA 1
ATOM 702 C C . LEU A 1 88 ? -1.735 4.513 3.385 1.00 93.94 88 LEU A C 1
ATOM 704 O O . LEU A 1 88 ? -2.466 3.617 2.975 1.00 93.94 88 LEU A O 1
ATOM 708 N N . VAL A 1 89 ? -1.085 5.332 2.573 1.00 93.62 89 VAL A N 1
ATOM 709 C CA . VAL A 1 89 ? -1.097 5.217 1.121 1.00 93.62 89 VAL A CA 1
ATOM 710 C C . VAL A 1 89 ? 0.325 5.296 0.592 1.00 93.62 89 VAL A C 1
ATOM 712 O O . VAL A 1 89 ? 1.123 6.128 1.035 1.00 93.62 89 VAL A O 1
ATOM 715 N N . TYR A 1 90 ? 0.661 4.436 -0.360 1.00 93.56 90 TYR A N 1
ATOM 716 C CA . TYR A 1 90 ? 1.937 4.512 -1.059 1.00 93.56 90 TYR A CA 1
ATOM 717 C C . TYR A 1 90 ? 1.765 4.384 -2.567 1.00 93.56 90 TYR A C 1
ATOM 719 O O . TYR A 1 90 ? 0.862 3.699 -3.041 1.00 93.56 90 TYR A O 1
ATOM 727 N N . LEU A 1 91 ? 2.626 5.079 -3.312 1.00 92.38 91 LEU A N 1
ATOM 728 C CA . LEU A 1 91 ? 2.709 4.962 -4.763 1.00 92.38 91 LEU A CA 1
ATOM 729 C C . LEU A 1 91 ? 3.700 3.858 -5.118 1.00 92.38 91 LEU A C 1
ATOM 731 O O . LEU A 1 91 ? 4.862 3.915 -4.704 1.00 92.38 91 LEU A O 1
ATOM 735 N N . ASN A 1 92 ? 3.253 2.909 -5.927 1.00 92.50 92 ASN A N 1
ATOM 736 C CA . ASN A 1 92 ? 4.039 1.779 -6.381 1.00 92.50 92 ASN A CA 1
ATOM 737 C C . ASN A 1 92 ? 4.256 1.816 -7.892 1.00 92.50 92 ASN A C 1
ATOM 739 O O . ASN A 1 92 ? 3.352 2.169 -8.647 1.00 92.50 92 ASN A O 1
ATOM 743 N N . ASN A 1 93 ? 5.459 1.465 -8.340 1.00 92.19 93 ASN A N 1
ATOM 744 C CA . ASN A 1 93 ? 5.787 1.288 -9.750 1.00 92.19 93 ASN A CA 1
ATOM 745 C C . ASN A 1 93 ? 5.500 -0.155 -10.177 1.00 92.19 93 ASN A C 1
ATOM 747 O O . ASN A 1 93 ? 6.288 -1.051 -9.882 1.00 92.19 93 ASN A O 1
ATOM 751 N N . ILE A 1 94 ? 4.437 -0.359 -10.955 1.00 89.50 94 ILE A N 1
ATOM 752 C CA . ILE A 1 94 ? 3.985 -1.696 -11.379 1.00 89.50 94 ILE A CA 1
ATOM 753 C C . ILE A 1 94 ? 4.955 -2.392 -12.341 1.00 89.50 94 ILE A C 1
ATOM 755 O O . ILE A 1 94 ? 4.803 -3.574 -12.636 1.00 89.50 94 ILE A O 1
ATOM 759 N N . ARG A 1 95 ? 5.923 -1.654 -12.901 1.00 88.25 95 ARG A N 1
ATOM 760 C CA . ARG A 1 95 ? 6.931 -2.204 -13.819 1.00 88.25 95 ARG A CA 1
ATOM 761 C C . ARG A 1 95 ? 8.172 -2.720 -13.100 1.00 88.25 95 ARG A C 1
ATOM 763 O O . ARG A 1 95 ? 8.996 -3.351 -13.754 1.00 88.25 95 ARG A O 1
ATOM 770 N N . ALA A 1 96 ? 8.328 -2.412 -11.814 1.00 88.00 96 ALA A N 1
ATOM 771 C CA . ALA A 1 96 ? 9.440 -2.907 -11.019 1.00 88.00 96 ALA A CA 1
ATOM 772 C C . ALA A 1 96 ? 9.197 -4.371 -10.640 1.00 88.00 96 ALA A C 1
ATOM 774 O O . ALA A 1 96 ? 8.122 -4.736 -10.163 1.00 88.00 96 ALA A O 1
ATOM 775 N N . ASP A 1 97 ? 10.208 -5.214 -10.827 1.00 86.81 97 ASP A N 1
ATOM 776 C CA . ASP A 1 97 ? 10.146 -6.604 -10.394 1.00 86.81 97 ASP A CA 1
ATOM 777 C C . ASP A 1 97 ? 10.482 -6.708 -8.899 1.00 86.81 97 ASP A C 1
ATOM 779 O O . ASP A 1 97 ? 11.625 -6.949 -8.491 1.00 86.81 97 ASP A O 1
ATOM 783 N N . GLU A 1 98 ? 9.466 -6.513 -8.054 1.00 84.81 98 GLU A N 1
ATOM 784 C CA . GLU A 1 98 ? 9.647 -6.525 -6.598 1.00 84.81 98 GLU A CA 1
ATOM 785 C C . GLU A 1 98 ? 10.192 -7.861 -6.071 1.00 84.81 98 GLU A C 1
ATOM 787 O O . GLU A 1 98 ? 10.911 -7.909 -5.067 1.00 84.81 98 GLU A O 1
ATOM 792 N N . HIS A 1 99 ? 9.891 -8.964 -6.760 1.00 83.44 99 HIS A N 1
ATOM 793 C CA . HIS A 1 99 ? 10.351 -10.296 -6.375 1.00 83.44 99 HIS A CA 1
ATOM 794 C C . HIS A 1 99 ? 11.854 -10.473 -6.626 1.00 83.44 99 HIS A C 1
ATOM 796 O O . HIS A 1 99 ? 12.523 -11.198 -5.883 1.00 83.44 99 HIS A O 1
ATOM 802 N N . ASN A 1 100 ? 12.404 -9.740 -7.596 1.00 86.44 100 ASN A N 1
ATOM 803 C CA . ASN A 1 100 ? 13.837 -9.642 -7.859 1.00 86.44 100 ASN A CA 1
ATOM 804 C C . ASN A 1 100 ? 14.523 -8.485 -7.113 1.00 86.44 100 ASN A C 1
ATOM 806 O O . ASN A 1 100 ? 15.663 -8.135 -7.425 1.00 86.44 100 ASN A O 1
ATOM 810 N N . ARG A 1 101 ? 13.887 -7.973 -6.047 1.00 78.31 101 ARG A N 1
ATOM 811 C CA . ARG A 1 101 ? 14.404 -6.911 -5.162 1.00 78.31 101 ARG A CA 1
ATOM 812 C C . ARG A 1 101 ? 14.585 -5.562 -5.857 1.00 78.31 101 ARG A C 1
ATOM 814 O O . ARG A 1 101 ? 15.362 -4.734 -5.377 1.00 78.31 101 ARG A O 1
ATOM 821 N N . GLU A 1 102 ? 13.894 -5.328 -6.967 1.00 89.00 102 GLU A N 1
ATOM 822 C CA . GLU A 1 102 ? 13.848 -3.995 -7.554 1.00 89.00 102 GLU A CA 1
ATOM 823 C C . GLU A 1 102 ? 12.968 -3.090 -6.684 1.00 89.00 102 GLU A C 1
ATOM 825 O O . GLU A 1 102 ? 11.864 -3.498 -6.323 1.00 89.00 102 GLU A O 1
ATOM 830 N N . PRO A 1 103 ? 13.423 -1.880 -6.312 1.00 90.38 103 PRO A N 1
ATOM 831 C CA . PRO A 1 103 ? 12.610 -0.959 -5.530 1.00 90.38 103 PRO A CA 1
ATOM 832 C C . PRO A 1 103 ? 11.434 -0.443 -6.370 1.00 90.38 103 PRO A C 1
ATOM 834 O O . PRO A 1 103 ? 11.628 0.119 -7.447 1.00 90.38 103 PRO A O 1
ATOM 837 N N . SER A 1 104 ? 10.221 -0.605 -5.851 1.00 92.75 104 SER A N 1
ATOM 838 C CA . SER A 1 104 ? 8.972 -0.214 -6.520 1.00 92.75 104 SER A CA 1
ATOM 839 C C . SER A 1 104 ? 8.258 0.956 -5.840 1.00 92.75 104 SER A C 1
ATOM 841 O O . SER A 1 104 ? 7.617 1.763 -6.514 1.00 92.75 104 SER A O 1
ATOM 843 N N . ILE A 1 105 ? 8.418 1.096 -4.521 1.00 93.75 105 ILE A N 1
ATOM 844 C CA . ILE A 1 105 ? 7.774 2.143 -3.724 1.00 93.75 105 ILE A CA 1
ATOM 845 C C . ILE A 1 105 ? 8.436 3.491 -4.013 1.00 93.75 105 ILE A C 1
ATOM 847 O O . ILE A 1 105 ? 9.609 3.707 -3.705 1.00 93.75 105 ILE A O 1
ATOM 851 N N . VAL A 1 106 ? 7.658 4.416 -4.567 1.00 91.94 106 VAL A N 1
ATOM 852 C CA . VAL A 1 106 ? 8.100 5.771 -4.922 1.00 91.94 106 VAL A CA 1
ATOM 853 C C . VAL A 1 106 ? 7.876 6.747 -3.770 1.00 91.94 106 VAL A C 1
ATOM 855 O O . VAL A 1 106 ? 8.718 7.602 -3.499 1.00 91.94 106 VAL A O 1
ATOM 858 N N . SER A 1 107 ? 6.736 6.647 -3.089 1.00 89.94 107 SER A N 1
ATOM 859 C CA . SER A 1 107 ? 6.378 7.538 -1.986 1.00 89.94 107 SER A CA 1
ATOM 860 C C . SER A 1 107 ? 5.418 6.861 -1.016 1.00 89.94 107 SER A C 1
ATOM 862 O O . SER A 1 107 ? 4.657 5.984 -1.409 1.00 89.94 107 SER A O 1
ATOM 864 N N . VAL A 1 108 ? 5.455 7.281 0.251 1.00 92.38 108 VAL A N 1
ATOM 865 C CA . VAL A 1 108 ? 4.569 6.812 1.329 1.00 92.38 108 VAL A CA 1
ATOM 866 C C . VAL A 1 108 ? 3.997 8.029 2.056 1.00 92.38 108 VAL A C 1
ATOM 868 O O . VAL A 1 108 ? 4.717 9.011 2.276 1.00 92.38 108 VAL A O 1
ATOM 871 N N . ARG A 1 109 ? 2.711 7.994 2.409 1.00 91.31 109 ARG A N 1
ATOM 872 C CA . ARG A 1 109 ? 2.000 9.034 3.164 1.00 91.31 109 ARG A CA 1
ATOM 873 C C . ARG A 1 109 ? 1.019 8.397 4.146 1.00 91.31 109 ARG A C 1
ATOM 875 O O . ARG A 1 109 ? 0.471 7.336 3.872 1.00 91.31 109 ARG A O 1
ATOM 882 N N . ILE A 1 110 ? 0.780 9.079 5.261 1.00 91.69 110 ILE A N 1
ATOM 883 C CA . ILE A 1 110 ? -0.338 8.806 6.168 1.00 91.69 110 ILE A CA 1
ATOM 884 C C . ILE A 1 110 ? -1.300 9.981 6.012 1.00 91.69 110 ILE A C 1
ATOM 886 O O . ILE A 1 110 ? -0.868 11.131 6.086 1.00 91.69 110 ILE A O 1
ATOM 890 N N . ILE A 1 111 ? -2.563 9.686 5.726 1.00 89.25 111 ILE A N 1
ATOM 891 C CA . ILE A 1 111 ? -3.611 10.670 5.435 1.00 89.25 111 ILE A CA 1
ATOM 892 C C . ILE A 1 111 ? -4.846 10.390 6.292 1.00 89.25 111 ILE A C 1
ATOM 894 O O . ILE A 1 111 ? -4.980 9.299 6.856 1.00 89.25 111 ILE A O 1
ATOM 898 N N . GLY A 1 112 ? -5.762 11.355 6.377 1.00 88.56 112 GLY A N 1
ATOM 899 C CA . GLY A 1 112 ? -7.063 11.125 7.006 1.00 88.56 112 GLY A CA 1
ATOM 900 C C . GLY A 1 112 ? -7.856 10.032 6.278 1.00 88.56 112 GLY A C 1
ATOM 901 O O . GLY A 1 112 ? -7.713 9.838 5.071 1.00 88.56 112 GLY A O 1
ATOM 902 N N . CYS A 1 113 ? -8.716 9.302 6.987 1.00 84.56 113 CYS A N 1
ATOM 903 C CA . CYS A 1 113 ? -9.498 8.227 6.359 1.00 84.56 113 CYS A CA 1
ATOM 904 C C . CYS A 1 113 ? -10.493 8.696 5.291 1.00 84.56 113 CYS A C 1
ATOM 906 O O . CYS A 1 113 ? -10.758 7.964 4.340 1.00 84.56 113 CYS A O 1
ATOM 908 N N . ASP A 1 114 ? -11.002 9.921 5.420 1.00 83.75 114 ASP A N 1
ATOM 909 C CA . ASP A 1 114 ? -11.882 10.541 4.422 1.00 83.75 114 ASP A CA 1
ATOM 910 C C . ASP A 1 114 ? -11.097 11.278 3.323 1.00 83.75 114 ASP A C 1
ATOM 912 O O . ASP A 1 114 ? -11.678 11.812 2.376 1.00 83.75 114 ASP A O 1
ATOM 916 N N . GLU A 1 115 ? -9.769 11.326 3.442 1.00 80.94 115 GLU A N 1
ATOM 917 C CA . GLU A 1 115 ? -8.901 11.934 2.448 1.00 80.94 115 GLU A CA 1
ATOM 918 C C . GLU A 1 115 ? -8.541 10.898 1.386 1.00 80.94 115 GLU A C 1
ATOM 920 O O . GLU A 1 115 ? -8.154 9.768 1.674 1.00 80.94 115 GLU A O 1
ATOM 925 N N . ILE A 1 116 ? -8.636 11.303 0.127 1.00 73.12 116 ILE A N 1
ATOM 926 C CA . ILE A 1 116 ? -8.092 10.557 -1.002 1.00 73.12 116 ILE A CA 1
ATOM 927 C C . ILE A 1 116 ? -6.982 11.435 -1.556 1.00 73.12 116 ILE A C 1
ATOM 929 O O . ILE A 1 116 ? -7.203 12.627 -1.786 1.00 73.12 116 ILE A O 1
ATOM 933 N N . LEU A 1 117 ? -5.785 10.872 -1.751 1.00 70.31 117 LEU A N 1
ATOM 934 C CA . LEU A 1 117 ? -4.718 11.626 -2.397 1.00 70.31 117 LEU A CA 1
ATOM 935 C C . LEU A 1 117 ? -5.213 12.175 -3.743 1.00 70.31 117 LEU A C 1
ATOM 937 O O . LEU A 1 117 ? -5.857 11.441 -4.502 1.00 70.31 117 LEU A O 1
ATOM 941 N N . PRO A 1 118 ? -4.910 13.445 -4.071 1.00 61.22 118 PRO A N 1
ATOM 942 C CA . PRO A 1 118 ? -5.100 13.915 -5.432 1.00 61.22 118 PRO A CA 1
ATOM 943 C C . PRO A 1 118 ? -4.324 12.987 -6.375 1.00 61.22 118 PRO A C 1
ATOM 945 O O . PRO A 1 118 ? -3.262 12.478 -6.013 1.00 61.22 118 PRO A O 1
ATOM 948 N N . LEU A 1 119 ? -4.862 12.778 -7.580 1.00 60.00 119 LEU A N 1
ATOM 949 C CA . LEU A 1 119 ? -4.288 11.969 -8.666 1.00 60.00 119 LEU A CA 1
ATOM 950 C C . LEU A 1 119 ? -2.972 12.573 -9.210 1.00 60.00 119 LEU A C 1
ATOM 952 O O . LEU A 1 119 ? -2.754 12.630 -10.414 1.00 60.00 119 LEU A O 1
ATOM 956 N N . ASP A 1 120 ? -2.102 13.111 -8.367 1.00 56.75 120 ASP A N 1
ATOM 957 C CA . ASP A 1 120 ? -0.774 13.544 -8.764 1.00 56.75 120 ASP A CA 1
ATOM 958 C C . ASP A 1 120 ? 0.241 13.193 -7.660 1.00 56.75 120 ASP A C 1
ATOM 960 O O . ASP A 1 120 ? 0.320 13.871 -6.633 1.00 56.75 120 ASP A O 1
ATOM 964 N N . PRO A 1 121 ? 1.038 12.126 -7.842 1.00 51.88 121 PRO A N 1
ATOM 965 C CA . PRO A 1 121 ? 2.066 11.714 -6.898 1.00 51.88 121 PRO A CA 1
ATOM 966 C C . PRO A 1 121 ? 3.269 12.662 -6.868 1.00 51.88 121 PRO A C 1
ATOM 968 O O . PRO A 1 121 ? 4.111 12.537 -5.977 1.00 51.88 121 PRO A O 1
ATOM 971 N N . LEU A 1 122 ? 3.362 13.590 -7.828 1.00 55.25 122 LEU A N 1
ATOM 972 C CA . LEU A 1 122 ? 4.372 14.641 -7.888 1.00 55.25 122 LEU A CA 1
ATOM 973 C C . LEU A 1 122 ? 3.873 15.968 -7.313 1.00 55.25 122 LEU A C 1
ATOM 975 O O . LEU A 1 122 ? 4.650 16.924 -7.273 1.00 55.25 122 LEU A O 1
ATOM 979 N N . PHE A 1 123 ? 2.637 16.033 -6.802 1.00 51.84 123 PHE A N 1
ATOM 980 C CA . PHE A 1 123 ? 2.169 17.164 -6.003 1.00 51.84 123 PHE A CA 1
ATOM 981 C C . PHE A 1 123 ? 2.863 17.151 -4.631 1.00 51.84 123 PHE A C 1
ATOM 983 O O . PHE A 1 123 ? 2.299 16.832 -3.585 1.00 51.84 123 PHE A O 1
ATOM 990 N N . GLN A 1 124 ? 4.147 17.499 -4.632 1.00 49.12 124 GLN A N 1
ATOM 991 C CA . GLN A 1 124 ? 4.775 18.110 -3.479 1.00 49.12 124 GLN A CA 1
ATOM 992 C C . GLN A 1 124 ? 4.071 19.454 -3.297 1.00 49.12 124 GLN A C 1
ATOM 994 O O . GLN A 1 124 ? 4.252 20.366 -4.104 1.00 49.12 124 GLN A O 1
ATOM 999 N N . PHE A 1 125 ? 3.249 19.596 -2.256 1.00 43.62 125 PHE A N 1
ATOM 1000 C CA . PHE A 1 125 ? 3.015 20.942 -1.750 1.00 43.62 125 PHE A CA 1
ATOM 1001 C C . PHE A 1 125 ? 4.399 21.537 -1.455 1.00 43.62 125 PHE A C 1
ATOM 1003 O O . PHE A 1 125 ? 5.210 20.846 -0.830 1.00 43.62 125 PHE A O 1
ATOM 1010 N N . PRO A 1 126 ? 4.721 22.754 -1.928 1.00 37.12 126 PRO A N 1
ATOM 1011 C CA . PRO A 1 126 ? 5.948 23.400 -1.495 1.00 37.12 126 PRO A CA 1
ATOM 1012 C C . PRO A 1 126 ? 5.964 23.415 0.039 1.00 37.12 126 PRO A C 1
ATOM 1014 O O . PRO A 1 126 ? 4.938 23.698 0.658 1.00 37.12 126 PRO A O 1
ATOM 1017 N N . GLU A 1 127 ? 7.114 23.095 0.637 1.00 43.84 127 GLU A N 1
ATOM 1018 C CA . GLU A 1 127 ? 7.389 23.036 2.088 1.00 43.84 127 GLU A CA 1
ATOM 1019 C C . GLU A 1 127 ? 7.251 24.399 2.808 1.00 43.84 127 GLU A C 1
ATOM 1021 O O . GLU A 1 127 ? 7.912 24.681 3.802 1.00 43.84 127 GLU A O 1
ATOM 1026 N N . VAL A 1 128 ? 6.381 25.283 2.326 1.00 43.50 128 VAL A N 1
ATOM 1027 C CA . VAL A 1 128 ? 6.215 26.637 2.836 1.00 43.50 128 VAL A CA 1
ATOM 1028 C C . VAL A 1 128 ? 4.759 26.840 3.239 1.00 43.50 128 VAL A C 1
ATOM 1030 O O . VAL A 1 128 ? 3.993 27.531 2.576 1.00 43.50 128 VAL A O 1
ATOM 1033 N N . PHE A 1 129 ? 4.398 26.286 4.395 1.00 47.66 129 PHE A N 1
ATOM 1034 C CA . PHE A 1 129 ? 3.529 27.018 5.317 1.00 47.66 129 PHE A CA 1
ATOM 1035 C C . PHE A 1 129 ? 4.413 27.901 6.207 1.00 47.66 129 PHE A C 1
ATOM 1037 O O . PHE A 1 129 ? 4.390 27.796 7.431 1.00 47.66 129 PHE A O 1
ATOM 1044 N N . GLU A 1 130 ? 5.218 28.781 5.606 1.00 43.47 130 GLU A N 1
ATOM 1045 C CA . GLU A 1 130 ? 5.679 29.941 6.358 1.00 43.47 130 GLU A CA 1
ATOM 1046 C C . GLU A 1 130 ? 4.547 30.964 6.378 1.00 43.47 130 GLU A C 1
ATOM 1048 O O . GLU A 1 130 ? 4.211 31.584 5.374 1.00 43.47 130 GLU A O 1
ATOM 1053 N N . ASN A 1 131 ? 3.993 31.144 7.574 1.00 45.84 131 ASN A N 1
ATOM 1054 C CA . ASN A 1 131 ? 3.389 32.396 8.001 1.00 45.84 131 ASN A CA 1
ATOM 1055 C C . ASN A 1 131 ? 2.179 32.871 7.175 1.00 45.84 131 ASN A C 1
ATOM 1057 O O . ASN A 1 131 ? 2.199 33.924 6.536 1.00 45.84 131 ASN A O 1
ATOM 1061 N N . TYR A 1 132 ? 1.033 32.211 7.357 1.00 44.16 132 TYR A N 1
ATOM 1062 C CA . TYR A 1 132 ? -0.168 33.030 7.510 1.00 44.16 132 TYR A CA 1
ATOM 1063 C C . TYR A 1 132 ? -0.034 33.745 8.852 1.00 44.16 132 TYR A C 1
ATOM 1065 O O . TYR A 1 132 ? -0.435 33.218 9.889 1.00 44.16 132 TYR A O 1
ATOM 1073 N N . SER A 1 133 ? 0.571 34.937 8.830 1.00 47.25 133 SER A N 1
ATOM 1074 C CA . SER A 1 133 ? 0.327 35.925 9.874 1.00 47.25 133 SER A CA 1
ATOM 1075 C C . SER A 1 133 ? -1.179 35.964 10.064 1.00 47.25 133 SER A C 1
ATOM 1077 O O . SER A 1 133 ? -1.920 36.198 9.105 1.00 47.25 133 SER A O 1
ATOM 1079 N N . SER A 1 134 ? -1.619 35.651 11.279 1.00 51.56 134 SER A N 1
ATOM 1080 C CA . SER A 1 134 ? -2.994 35.835 11.698 1.00 51.56 134 SER A CA 1
ATOM 1081 C C . SER A 1 134 ? -3.462 37.181 11.162 1.00 51.56 134 SER A C 1
ATOM 1083 O O . SER A 1 134 ? -2.876 38.221 11.471 1.00 51.56 134 SER A O 1
ATOM 1085 N N . LEU A 1 135 ? -4.521 37.174 10.352 1.00 50.28 135 LEU A N 1
ATOM 1086 C CA . LEU A 1 135 ? -5.346 38.363 10.198 1.00 50.28 135 LEU A CA 1
ATOM 1087 C C . LEU A 1 135 ? -6.042 38.556 11.547 1.00 50.28 135 LEU A C 1
ATOM 1089 O O . LEU A 1 135 ? -7.189 38.171 11.754 1.00 50.28 135 LEU A O 1
ATOM 1093 N N . SER A 1 136 ? -5.249 39.057 12.497 1.00 48.47 136 SER A N 1
ATOM 1094 C CA . SER A 1 136 ? -5.686 39.786 13.666 1.00 48.47 136 SER A CA 1
ATOM 1095 C C . SER A 1 136 ? -6.713 40.786 13.178 1.00 48.47 136 SER A C 1
ATOM 1097 O O . SER A 1 136 ? -6.420 41.582 12.283 1.00 48.47 136 SER A O 1
ATOM 1099 N N . GLY A 1 137 ? -7.909 40.719 13.756 1.00 52.75 137 GLY A N 1
ATOM 1100 C CA . GLY A 1 137 ? -8.771 41.885 13.777 1.00 52.75 137 GLY A CA 1
ATOM 1101 C C . GLY A 1 137 ? -7.979 43.063 14.337 1.00 52.75 137 GLY A C 1
ATOM 1102 O O . GLY A 1 137 ? -7.220 42.898 15.295 1.00 52.75 137 GLY A O 1
ATOM 1103 N N . ASP A 1 138 ? -8.036 44.176 13.619 1.00 46.25 138 ASP A N 1
ATOM 1104 C CA . ASP A 1 138 ? -8.688 45.408 14.066 1.00 46.25 138 ASP A CA 1
ATOM 1105 C C . ASP A 1 138 ? -9.065 46.255 12.839 1.00 46.25 138 ASP A C 1
ATOM 1107 O O . ASP A 1 138 ? -8.223 46.389 11.919 1.00 46.25 138 ASP A O 1
#

Radius of gyration: 24.94 Å; Cα contacts (8 Å, |Δi|>4): 153; chains: 1; bounding box: 34×98×50 Å